Protein AF-A0A537UQ82-F1 (afdb_monomer)

pLDDT: mean 96.11, std 3.49, range [71.0, 98.38]

Mean predicted aligned error: 3.1 Å

Sequence (73 aa):
MPYAAPLADMRLVLDAVGGLSGEAAELAGPVLEEAARFAASELDPLNQPGDRTGSVLENGIVRTPAGFREAYR

Radius of gyration: 16.97 Å; Cα contacts (8 Å, |Δi|>4): 45; chains: 1; bounding box: 38×25×39 Å

Foldseek 3Di:
DFDADPLVVVLVCCVVPVPDDDPRNVCVNVVVVVVRVLCRPQVRVCVVQQVVVDWDQDPNDIDGDPSPVVSVD

Secondary structure (DSSP, 8-state):
------HHHHHHHHHHHS---THHHHHHHHHHHHHHHHIIIIIHHHHHHHHHH--EEETTEEEPPTTHHHHH-

Nearest PDB structures (foldseek):
  6l4a-assembly1_M  TM=4.693E-01  e=9.413E+00  Homo sapiens
  8ph9-assembly1_J  TM=3.857E-01  e=8.234E+00  Escherichia coli

Solvent-accessible surface area (backbone atoms only — not comparable to full-atom values): 4442 Å² total; per-residue (Å²): 130,81,59,74,68,65,57,69,60,56,47,50,46,40,73,75,70,56,77,60,57,71,70,58,47,69,46,49,62,61,53,50,52,53,50,36,48,45,44,36,69,57,47,43,74,40,48,66,60,32,66,76,64,40,69,47,79,52,98,91,42,80,44,71,33,83,62,56,70,67,71,69,109

Structure (mmCIF, N/CA/C/O backbone):
data_AF-A0A537UQ82-F1
#
_entry.id   AF-A0A537UQ82-F1
#
loop_
_atom_site.group_PDB
_atom_site.id
_atom_site.type_symbol
_atom_site.label_atom_id
_atom_site.label_alt_id
_atom_site.label_comp_id
_atom_site.label_asym_id
_atom_site.label_entity_id
_atom_site.label_seq_id
_atom_site.pdbx_PDB_ins_code
_atom_site.Cartn_x
_atom_site.Cartn_y
_atom_site.Cartn_z
_atom_site.occupancy
_atom_site.B_iso_or_equiv
_atom_site.auth_seq_id
_atom_site.auth_comp_id
_atom_site.auth_asym_id
_atom_site.auth_atom_id
_atom_site.pdbx_PDB_model_num
ATOM 1 N N . MET A 1 1 ? 2.794 -12.969 7.430 1.00 71.00 1 MET A N 1
ATOM 2 C CA . MET A 1 1 ? 3.884 -12.434 6.589 1.00 71.00 1 MET A CA 1
ATOM 3 C C . MET A 1 1 ? 3.514 -11.000 6.286 1.00 71.00 1 MET A C 1
ATOM 5 O O . MET A 1 1 ? 2.335 -10.808 6.009 1.00 71.00 1 MET A O 1
ATOM 9 N N . PRO A 1 2 ? 4.439 -10.037 6.409 1.00 88.06 2 PRO A N 1
ATOM 10 C CA . PRO A 1 2 ? 4.147 -8.662 6.030 1.00 88.06 2 PRO A CA 1
ATOM 11 C C . PRO A 1 2 ? 3.820 -8.590 4.534 1.00 88.06 2 PRO A C 1
ATOM 13 O O . PRO A 1 2 ? 4.344 -9.393 3.753 1.00 88.06 2 PRO A O 1
ATOM 16 N N . TYR A 1 3 ? 2.952 -7.664 4.139 1.00 97.19 3 TYR A N 1
ATOM 17 C CA . TYR A 1 3 ? 2.665 -7.399 2.732 1.00 97.19 3 TYR A CA 1
ATOM 18 C C . TYR A 1 3 ? 3.955 -7.055 1.974 1.00 97.19 3 TYR A C 1
ATOM 20 O O . TYR A 1 3 ? 4.757 -6.232 2.414 1.00 97.19 3 TYR A O 1
ATOM 28 N N . ALA A 1 4 ? 4.137 -7.682 0.812 1.00 97.62 4 ALA A N 1
ATOM 29 C CA . ALA A 1 4 ? 5.250 -7.428 -0.089 1.00 97.62 4 ALA A CA 1
ATOM 30 C C . ALA A 1 4 ? 4.696 -7.065 -1.468 1.00 97.62 4 ALA A C 1
ATOM 32 O O . ALA A 1 4 ? 4.095 -7.903 -2.143 1.00 97.62 4 ALA A O 1
ATOM 33 N N . ALA A 1 5 ? 4.890 -5.812 -1.882 1.00 98.06 5 ALA A N 1
ATOM 34 C CA . ALA A 1 5 ? 4.472 -5.366 -3.205 1.00 98.06 5 ALA A CA 1
ATOM 35 C C . ALA A 1 5 ? 5.299 -6.078 -4.299 1.00 98.06 5 ALA A C 1
ATOM 37 O O . ALA A 1 5 ? 6.528 -6.148 -4.180 1.00 98.06 5 ALA A O 1
ATOM 38 N N . PRO A 1 6 ? 4.673 -6.568 -5.387 1.00 97.94 6 PRO A N 1
ATOM 39 C CA . PRO A 1 6 ? 5.363 -7.269 -6.471 1.00 97.94 6 PRO A CA 1
ATOM 40 C C . PRO A 1 6 ? 6.063 -6.281 -7.422 1.00 97.94 6 PRO A C 1
ATOM 42 O O . PRO A 1 6 ? 5.703 -6.137 -8.589 1.00 97.94 6 PRO A O 1
ATOM 45 N N . LEU A 1 7 ? 7.079 -5.574 -6.917 1.00 97.62 7 LEU A N 1
ATOM 46 C CA . LEU A 1 7 ? 7.771 -4.501 -7.642 1.00 97.62 7 LEU A CA 1
ATOM 47 C C . LEU A 1 7 ? 8.390 -4.955 -8.966 1.00 97.62 7 LEU A C 1
ATOM 49 O O . LEU A 1 7 ? 8.396 -4.188 -9.924 1.00 97.62 7 LEU A O 1
ATOM 53 N N . ALA A 1 8 ? 8.904 -6.186 -9.027 1.00 97.19 8 ALA A N 1
ATOM 54 C CA . ALA A 1 8 ? 9.499 -6.730 -10.245 1.00 97.19 8 ALA A CA 1
ATOM 55 C C . ALA A 1 8 ? 8.468 -6.826 -11.380 1.00 97.19 8 ALA A C 1
ATOM 57 O O . ALA A 1 8 ? 8.728 -6.357 -12.486 1.00 97.19 8 ALA A O 1
ATOM 58 N N . ASP A 1 9 ? 7.280 -7.352 -11.081 1.00 98.06 9 ASP A N 1
ATOM 59 C CA . ASP A 1 9 ? 6.206 -7.492 -12.064 1.00 98.06 9 ASP A CA 1
ATOM 60 C C . ASP A 1 9 ? 5.620 -6.130 -12.447 1.00 98.06 9 ASP A C 1
ATOM 62 O O . ASP A 1 9 ? 5.374 -5.863 -13.621 1.00 98.06 9 ASP A O 1
ATOM 66 N N . MET A 1 10 ? 5.447 -5.229 -11.473 1.00 97.19 10 MET A N 1
ATOM 67 C CA . MET A 1 10 ? 4.979 -3.864 -11.736 1.00 97.19 10 MET A CA 1
ATOM 68 C C . MET A 1 10 ? 5.934 -3.111 -12.671 1.00 97.19 10 MET A C 1
ATOM 70 O O . MET A 1 10 ? 5.483 -2.485 -13.627 1.00 97.19 10 MET A O 1
ATOM 74 N N . ARG A 1 11 ? 7.250 -3.211 -12.440 1.00 94.94 11 ARG A N 1
ATOM 75 C CA . ARG A 1 11 ? 8.274 -2.614 -13.312 1.00 94.94 11 ARG A CA 1
ATOM 76 C C . ARG A 1 11 ? 8.265 -3.226 -14.699 1.00 94.94 11 ARG A C 1
ATOM 78 O O . ARG A 1 11 ? 8.218 -2.487 -15.673 1.00 94.94 11 ARG A O 1
ATOM 85 N N . LEU A 1 12 ? 8.210 -4.556 -14.784 1.00 95.31 12 LEU A N 1
ATOM 86 C CA . LEU A 1 12 ? 8.121 -5.255 -16.062 1.00 95.31 12 LEU A CA 1
ATOM 87 C C . LEU A 1 12 ? 6.956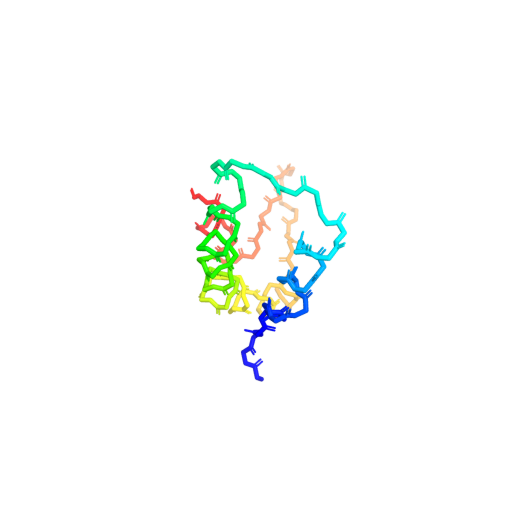 -4.727 -16.908 1.00 95.31 12 LEU A C 1
ATOM 89 O O . LEU A 1 12 ? 7.133 -4.459 -18.091 1.00 95.31 12 LEU A O 1
ATOM 93 N N . VAL A 1 13 ? 5.774 -4.556 -16.310 1.00 96.44 13 VAL A N 1
ATOM 94 C CA . VAL A 1 13 ? 4.598 -4.030 -17.015 1.00 96.44 13 VAL A CA 1
ATOM 95 C C . VAL A 1 13 ? 4.813 -2.577 -17.444 1.00 96.44 13 VAL A C 1
ATOM 97 O O . VAL A 1 13 ? 4.528 -2.233 -18.590 1.00 96.44 13 VAL A O 1
ATOM 100 N N . LEU A 1 14 ? 5.336 -1.717 -16.569 1.00 95.06 14 LEU A N 1
ATOM 101 C CA . LEU A 1 14 ? 5.574 -0.314 -16.920 1.00 95.06 14 LEU A CA 1
ATOM 102 C C . LEU A 1 14 ? 6.601 -0.159 -18.049 1.00 95.06 14 LEU A C 1
ATOM 104 O O . LEU A 1 14 ? 6.366 0.627 -18.967 1.00 95.06 14 LEU A O 1
ATOM 108 N N . ASP A 1 15 ? 7.666 -0.957 -18.028 1.00 91.88 15 ASP A N 1
ATOM 109 C CA . ASP A 1 15 ? 8.729 -0.922 -19.033 1.00 91.88 15 ASP A CA 1
ATOM 110 C C . ASP A 1 15 ? 8.277 -1.537 -20.366 1.00 91.88 15 ASP A C 1
ATOM 112 O O . ASP A 1 15 ? 8.584 -1.012 -21.436 1.00 91.88 15 ASP A O 1
ATOM 116 N N . ALA A 1 16 ? 7.530 -2.646 -20.325 1.00 94.56 16 ALA A N 1
ATOM 117 C CA . ALA A 1 16 ? 7.141 -3.385 -21.526 1.00 94.56 16 ALA A CA 1
ATOM 118 C C . ALA A 1 16 ? 5.905 -2.809 -22.231 1.00 94.56 16 ALA A C 1
ATOM 120 O O . ALA A 1 16 ? 5.801 -2.907 -23.454 1.00 94.56 16 ALA A O 1
ATOM 121 N N . VAL A 1 17 ? 4.945 -2.256 -21.480 1.00 95.31 17 VAL A N 1
ATOM 122 C CA . VAL A 1 17 ? 3.650 -1.806 -22.028 1.00 95.31 17 VAL A CA 1
ATOM 123 C C . VAL A 1 17 ? 3.184 -0.443 -21.516 1.00 95.31 17 VAL A C 1
ATOM 125 O O . VAL A 1 17 ? 2.252 0.121 -22.084 1.00 95.31 17 VAL A O 1
ATOM 128 N N . GLY A 1 18 ? 3.808 0.109 -20.471 1.00 91.06 18 GLY A N 1
ATOM 129 C CA . GLY A 1 18 ? 3.362 1.352 -19.833 1.00 91.06 18 GLY A CA 1
ATOM 130 C C . GLY A 1 18 ? 3.579 2.612 -20.671 1.00 91.06 18 GLY A C 1
ATOM 131 O O . GLY A 1 18 ? 2.923 3.621 -20.424 1.00 91.06 18 GLY A O 1
ATOM 132 N N . GLY A 1 19 ? 4.475 2.569 -21.665 1.00 93.75 19 GLY A N 1
ATOM 133 C CA . GLY A 1 19 ? 4.718 3.689 -22.582 1.00 93.75 19 GLY A CA 1
ATOM 134 C C . GLY A 1 19 ? 5.243 4.954 -21.893 1.00 93.75 19 GLY A C 1
ATOM 135 O O . GLY A 1 19 ? 5.067 6.057 -22.414 1.00 93.75 19 GLY A O 1
ATOM 136 N N . LEU A 1 20 ? 5.855 4.810 -20.712 1.00 93.94 20 LEU A N 1
ATOM 137 C CA . LEU A 1 20 ? 6.412 5.931 -19.964 1.00 93.94 20 LEU A CA 1
ATOM 138 C C . LEU A 1 20 ? 7.636 6.500 -20.690 1.00 93.94 20 LEU A C 1
ATOM 140 O O . LEU A 1 20 ? 8.443 5.769 -21.261 1.00 93.94 20 LEU A O 1
ATOM 144 N N . SER A 1 21 ? 7.780 7.822 -20.665 1.00 94.25 21 SER A N 1
ATOM 145 C CA . SER A 1 21 ? 8.916 8.526 -21.264 1.00 94.25 21 SER A CA 1
ATOM 146 C C . SER A 1 21 ? 9.247 9.793 -20.479 1.00 94.25 21 SER A C 1
ATOM 148 O O . SER A 1 21 ? 8.441 10.259 -19.668 1.00 94.25 21 SER A O 1
ATOM 150 N N . GLY A 1 22 ? 10.447 10.334 -20.703 1.00 94.81 22 GLY A N 1
ATOM 151 C CA . GLY A 1 22 ? 10.949 11.496 -19.968 1.00 94.81 22 GLY A CA 1
ATOM 152 C C . GLY A 1 22 ? 10.973 11.259 -18.455 1.00 94.81 22 GLY A C 1
ATOM 153 O O . GLY A 1 22 ? 11.205 10.142 -17.996 1.00 94.81 22 GLY A O 1
ATOM 154 N N . GLU A 1 23 ? 10.670 12.303 -17.688 1.00 95.44 23 GLU A N 1
ATOM 155 C CA . GLU A 1 23 ? 10.680 12.289 -16.216 1.00 95.44 23 GLU A CA 1
ATOM 156 C C . GLU A 1 23 ? 9.800 11.181 -15.615 1.00 95.44 23 GLU A C 1
ATOM 158 O O . GLU A 1 23 ? 10.136 10.606 -14.583 1.00 95.44 23 GLU A O 1
ATOM 163 N N . ALA A 1 24 ? 8.689 10.826 -16.269 1.00 93.69 24 ALA A N 1
ATOM 164 C CA . ALA A 1 24 ? 7.795 9.781 -15.776 1.00 93.69 24 ALA A CA 1
ATOM 165 C C . ALA A 1 24 ? 8.458 8.392 -15.770 1.00 93.69 24 ALA A C 1
ATOM 167 O O . ALA A 1 24 ? 8.227 7.614 -14.846 1.00 93.69 24 ALA A O 1
ATOM 168 N N . ALA A 1 25 ? 9.292 8.084 -16.770 1.00 93.81 25 ALA A N 1
ATOM 169 C CA . ALA A 1 25 ? 10.029 6.820 -16.819 1.00 93.81 25 ALA A CA 1
ATOM 170 C C . ALA A 1 25 ? 11.113 6.758 -15.731 1.00 93.81 25 ALA A C 1
ATOM 172 O O . ALA A 1 25 ? 11.315 5.716 -15.112 1.00 93.81 25 ALA A O 1
ATOM 173 N N . GLU A 1 26 ? 11.768 7.887 -15.454 1.00 94.31 26 GLU A N 1
ATOM 174 C CA . GLU A 1 26 ? 12.806 7.982 -14.423 1.00 94.31 26 GLU A CA 1
ATOM 175 C C . GLU A 1 26 ? 12.223 7.899 -13.004 1.00 94.31 26 GLU A C 1
ATOM 177 O O . GLU A 1 26 ? 12.803 7.263 -12.122 1.00 94.31 26 GLU A O 1
ATOM 182 N N . LEU A 1 27 ? 11.051 8.502 -12.778 1.00 96.25 27 LEU A N 1
ATOM 183 C CA . LEU A 1 27 ? 10.424 8.575 -11.456 1.00 96.25 27 LEU A CA 1
ATOM 184 C C . LEU A 1 27 ? 9.590 7.343 -11.088 1.00 96.25 27 LEU A C 1
ATOM 186 O O . LEU A 1 27 ? 9.382 7.094 -9.900 1.00 96.25 27 LEU A O 1
ATOM 190 N N . ALA A 1 28 ? 9.127 6.551 -12.058 1.00 95.81 28 ALA A N 1
ATOM 191 C CA . ALA A 1 28 ? 8.260 5.402 -11.790 1.00 95.81 28 ALA A CA 1
ATOM 192 C C . ALA A 1 28 ? 8.892 4.383 -10.826 1.00 95.81 28 ALA A C 1
ATOM 194 O O . ALA A 1 28 ? 8.234 3.910 -9.900 1.00 95.81 28 ALA A O 1
ATOM 195 N N . GLY A 1 29 ? 10.178 4.071 -11.006 1.00 95.62 29 GLY A N 1
ATOM 196 C CA . GLY A 1 29 ? 10.904 3.125 -10.156 1.00 95.62 29 GLY A CA 1
ATOM 197 C C . GLY A 1 29 ? 10.955 3.550 -8.680 1.00 95.62 29 GLY A C 1
ATOM 198 O O . GLY A 1 29 ? 10.504 2.766 -7.839 1.00 95.62 29 GLY A O 1
ATOM 199 N N . PRO A 1 30 ? 11.475 4.752 -8.364 1.00 97.56 30 PRO A N 1
ATOM 200 C CA . PRO A 1 30 ? 11.513 5.288 -7.002 1.00 97.56 30 PRO A CA 1
ATOM 201 C C . PRO A 1 30 ? 10.130 5.476 -6.366 1.00 97.56 30 PRO A C 1
ATOM 203 O O . PRO A 1 30 ? 9.942 5.158 -5.193 1.00 97.56 30 PRO A O 1
ATOM 206 N N . VAL A 1 31 ? 9.140 5.946 -7.134 1.00 97.56 31 VAL A N 1
ATOM 207 C CA . VAL A 1 31 ? 7.768 6.120 -6.627 1.00 97.56 31 VAL A CA 1
ATOM 208 C C . VAL A 1 31 ? 7.170 4.779 -6.205 1.00 97.56 31 VAL A C 1
ATOM 210 O O . VAL A 1 31 ? 6.564 4.688 -5.138 1.00 97.56 31 VAL A O 1
ATOM 213 N N . LEU A 1 32 ? 7.366 3.725 -7.002 1.00 98.00 32 LEU A N 1
ATOM 214 C CA . LEU A 1 32 ? 6.901 2.387 -6.644 1.00 98.00 32 LEU A CA 1
ATOM 215 C C . LEU A 1 32 ? 7.599 1.841 -5.389 1.00 98.00 32 LEU A C 1
ATOM 217 O O . LEU A 1 32 ? 6.942 1.199 -4.573 1.00 98.00 32 LEU A O 1
ATOM 221 N N . GLU A 1 33 ? 8.898 2.093 -5.209 1.00 98.19 33 GLU A N 1
ATOM 222 C CA . GLU A 1 33 ? 9.636 1.653 -4.014 1.00 98.19 33 GLU A CA 1
ATOM 223 C C . GLU A 1 33 ? 9.099 2.296 -2.735 1.00 98.19 33 GLU A C 1
ATOM 225 O O . GLU A 1 33 ? 8.837 1.592 -1.757 1.00 98.19 33 G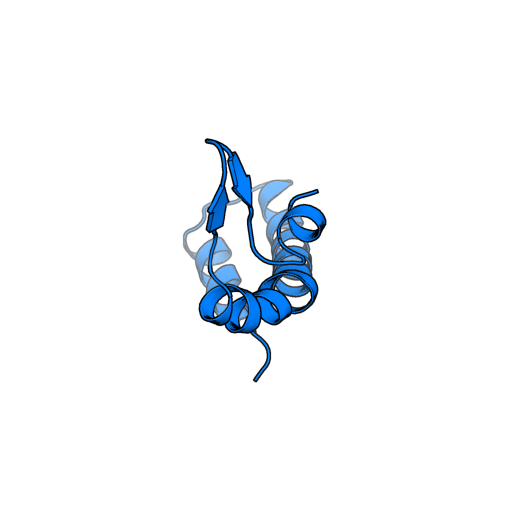LU A O 1
ATOM 230 N N . GLU A 1 34 ? 8.874 3.609 -2.743 1.00 98.38 34 GLU A N 1
ATOM 231 C CA . GLU A 1 34 ? 8.323 4.294 -1.573 1.00 98.38 34 GLU A CA 1
ATOM 232 C C . GLU A 1 34 ? 6.851 3.937 -1.336 1.00 98.38 34 GLU A C 1
ATOM 234 O O . GLU A 1 34 ? 6.446 3.733 -0.190 1.00 98.38 34 GLU A O 1
ATOM 239 N N . ALA A 1 35 ? 6.063 3.734 -2.395 1.00 98.25 35 ALA A N 1
ATOM 240 C CA . ALA A 1 35 ? 4.705 3.210 -2.263 1.00 98.25 35 ALA A CA 1
ATOM 241 C C . ALA A 1 35 ? 4.687 1.799 -1.646 1.00 98.25 35 ALA A C 1
ATOM 243 O O . ALA A 1 35 ? 3.851 1.504 -0.7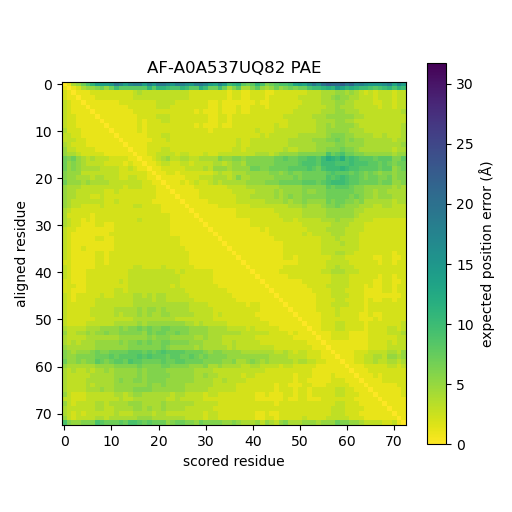91 1.00 98.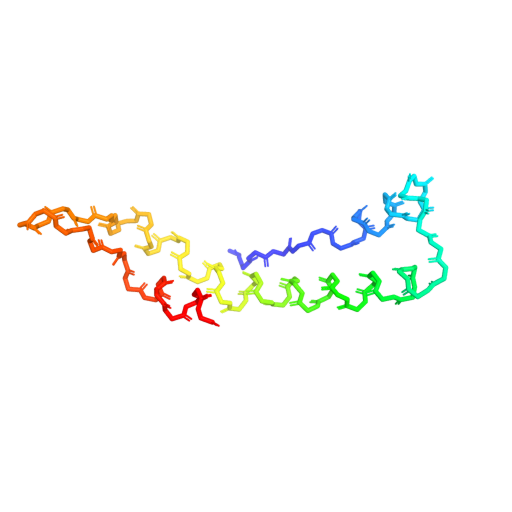25 35 ALA A O 1
ATOM 244 N N . ALA A 1 36 ? 5.623 0.927 -2.035 1.00 98.25 36 ALA A N 1
ATOM 245 C CA . ALA A 1 36 ? 5.764 -0.405 -1.455 1.00 98.25 36 ALA A CA 1
ATOM 246 C C . ALA A 1 36 ? 6.168 -0.346 0.022 1.00 98.25 36 ALA A C 1
ATOM 248 O O . ALA A 1 36 ? 5.608 -1.086 0.834 1.00 98.25 36 ALA A O 1
ATOM 249 N N . ARG A 1 37 ? 7.097 0.551 0.379 1.00 97.75 37 ARG A N 1
ATOM 250 C CA . ARG A 1 37 ? 7.485 0.792 1.773 1.00 97.75 37 ARG A CA 1
ATOM 251 C C . ARG A 1 37 ? 6.278 1.228 2.598 1.00 97.75 37 ARG A C 1
ATOM 253 O O . ARG A 1 37 ? 6.003 0.598 3.612 1.00 97.75 37 ARG A O 1
ATOM 260 N N . PHE A 1 38 ? 5.539 2.235 2.134 1.00 97.62 38 PHE A N 1
ATOM 261 C CA . PHE A 1 38 ? 4.347 2.747 2.809 1.00 97.62 38 PHE A CA 1
ATOM 262 C C . PHE A 1 38 ? 3.268 1.669 2.974 1.00 97.62 38 PHE A C 1
ATOM 264 O O . PHE A 1 38 ? 2.708 1.500 4.056 1.00 97.62 38 PHE A O 1
ATOM 271 N N . ALA A 1 39 ? 3.011 0.875 1.931 1.00 98.00 39 ALA A N 1
ATOM 272 C CA . ALA A 1 39 ? 2.049 -0.218 2.010 1.00 98.00 39 ALA A CA 1
ATOM 273 C C . ALA A 1 39 ? 2.442 -1.268 3.065 1.00 98.00 39 ALA A C 1
ATOM 275 O O . ALA A 1 39 ? 1.578 -1.760 3.787 1.00 98.00 39 ALA A O 1
ATOM 276 N N . ALA A 1 40 ? 3.731 -1.591 3.185 1.00 97.56 40 ALA A N 1
ATOM 277 C CA . ALA A 1 40 ? 4.223 -2.555 4.165 1.00 97.56 40 ALA A CA 1
ATOM 278 C C . ALA A 1 40 ? 4.323 -1.986 5.594 1.00 97.56 40 ALA A C 1
ATOM 280 O O . ALA A 1 40 ? 4.108 -2.730 6.550 1.00 97.56 40 ALA A O 1
ATOM 281 N N . SER A 1 41 ? 4.668 -0.703 5.763 1.00 96.69 41 SER A N 1
ATOM 282 C CA . SER A 1 41 ? 4.909 -0.102 7.084 1.00 96.69 41 SER A CA 1
ATOM 283 C C . SER A 1 41 ? 3.680 0.552 7.705 1.00 96.69 41 SER A C 1
ATOM 285 O O . SER A 1 41 ? 3.526 0.479 8.919 1.00 96.69 41 SER A O 1
ATOM 287 N N . GLU A 1 42 ? 2.808 1.159 6.898 1.00 97.25 42 GLU A N 1
ATOM 288 C CA . GLU A 1 42 ? 1.642 1.904 7.384 1.00 97.25 42 GLU A CA 1
ATOM 289 C C . GLU A 1 42 ? 0.337 1.134 7.162 1.00 97.25 42 GLU A C 1
ATOM 291 O O . GLU A 1 42 ? -0.489 1.044 8.067 1.00 97.25 42 GLU A O 1
ATOM 296 N N . LEU A 1 43 ? 0.137 0.545 5.976 1.00 97.56 43 LEU A N 1
ATOM 297 C CA . LEU A 1 43 ? -1.158 -0.053 5.617 1.00 97.56 43 LEU A CA 1
ATOM 298 C C . LEU A 1 43 ? -1.321 -1.495 6.113 1.00 97.56 43 LEU A C 1
ATOM 300 O O . LEU A 1 43 ? -2.341 -1.830 6.718 1.00 97.56 43 LEU A O 1
ATOM 304 N N . ASP A 1 44 ? -0.333 -2.358 5.879 1.00 98.12 44 ASP A N 1
ATOM 305 C CA . ASP A 1 44 ? -0.397 -3.775 6.260 1.00 98.12 44 ASP A CA 1
ATOM 306 C C . ASP A 1 44 ? -0.634 -4.003 7.767 1.00 98.12 44 ASP A C 1
ATOM 308 O O . ASP A 1 44 ? -1.497 -4.820 8.111 1.00 98.12 44 ASP A O 1
ATOM 312 N N . PRO A 1 45 ? -0.002 -3.245 8.691 1.00 97.38 45 PRO A N 1
ATOM 313 C CA . PRO A 1 45 ? -0.273 -3.396 10.120 1.00 97.38 45 PRO A CA 1
ATOM 314 C C . PRO A 1 45 ? -1.721 -3.084 10.516 1.00 97.38 45 PRO A C 1
ATOM 316 O O . PRO A 1 45 ? -2.204 -3.608 11.521 1.00 97.38 45 PRO A O 1
ATOM 319 N N . LEU A 1 46 ? -2.427 -2.257 9.738 1.00 97.75 46 LEU A N 1
ATOM 320 C CA . LEU A 1 46 ? -3.817 -1.881 10.000 1.00 97.75 46 LEU A CA 1
ATOM 321 C C . LEU A 1 46 ? -4.828 -2.878 9.433 1.00 97.75 46 LEU A C 1
ATOM 323 O O . LEU A 1 46 ? -5.982 -2.874 9.862 1.00 97.75 46 LEU A O 1
ATOM 327 N N . ASN A 1 47 ? -4.414 -3.750 8.514 1.00 97.12 47 ASN A N 1
ATOM 328 C CA . ASN A 1 47 ? -5.318 -4.610 7.759 1.00 97.12 47 ASN A CA 1
ATOM 329 C C . ASN A 1 47 ? -6.106 -5.577 8.666 1.00 97.12 47 ASN A C 1
ATOM 331 O O . ASN A 1 47 ? -7.327 -5.483 8.783 1.00 97.12 47 ASN A O 1
ATOM 335 N N . GLN A 1 48 ? -5.415 -6.471 9.385 1.00 97.31 48 GLN A N 1
ATOM 336 C CA . GLN A 1 48 ? -6.084 -7.448 10.257 1.00 97.31 48 GLN A CA 1
ATOM 337 C C . GLN A 1 48 ? -6.795 -6.800 11.466 1.00 97.31 48 GLN A C 1
ATOM 339 O O . GLN A 1 48 ? -7.923 -7.202 11.768 1.00 97.31 48 GLN A O 1
ATOM 344 N N . PRO A 1 49 ? -6.196 -5.836 12.195 1.00 97.12 49 PRO A N 1
ATOM 345 C CA . PRO A 1 49 ? -6.896 -5.166 13.291 1.00 97.12 49 PRO A CA 1
ATOM 346 C C . PRO A 1 49 ? -8.124 -4.383 12.816 1.00 97.12 49 PRO A C 1
ATOM 348 O O . PRO A 1 49 ? -9.149 -4.393 13.501 1.00 97.12 49 PRO A O 1
ATOM 351 N N . GLY A 1 50 ? -8.038 -3.745 11.646 1.00 97.62 50 GLY A N 1
ATOM 352 C CA . GLY A 1 50 ? -9.140 -3.018 11.025 1.00 97.62 50 GLY A CA 1
ATOM 353 C C . GLY A 1 50 ? -10.318 -3.926 10.692 1.00 97.62 50 GLY A C 1
ATOM 354 O O . GLY A 1 50 ? -11.442 -3.614 11.079 1.00 97.62 50 GLY A O 1
ATOM 355 N N . ASP A 1 51 ? -10.049 -5.074 10.066 1.00 97.94 51 ASP A N 1
ATOM 356 C CA . ASP A 1 51 ? -11.056 -6.095 9.743 1.00 97.94 51 ASP A CA 1
ATOM 357 C C . ASP A 1 51 ? -11.772 -6.621 10.998 1.00 97.94 51 ASP A C 1
ATOM 359 O O . ASP A 1 51 ? -12.999 -6.639 11.070 1.00 97.94 51 ASP A O 1
ATOM 363 N N . ARG A 1 52 ? -11.008 -6.961 12.043 1.00 97.94 52 ARG A N 1
ATOM 364 C CA . ARG A 1 52 ? -11.564 -7.477 13.306 1.00 97.94 52 ARG A CA 1
ATOM 365 C C . ARG A 1 52 ? -12.397 -6.455 14.076 1.00 97.94 52 ARG A C 1
ATOM 367 O O . ARG A 1 52 ? -13.311 -6.846 14.796 1.00 97.94 52 ARG A O 1
ATOM 374 N N . THR A 1 53 ? -12.034 -5.176 13.990 1.00 97.50 53 THR A N 1
ATOM 375 C CA . THR A 1 53 ? -12.682 -4.104 14.761 1.00 97.50 53 THR A CA 1
ATOM 376 C C . THR A 1 53 ? -13.907 -3.555 14.034 1.00 97.50 53 THR A C 1
ATOM 378 O O . THR A 1 53 ? -14.934 -3.311 14.663 1.00 97.50 53 THR A O 1
ATOM 381 N N . GLY A 1 54 ? -13.811 -3.372 12.714 1.00 97.19 54 GLY A N 1
ATOM 382 C CA . GLY A 1 54 ? -14.851 -2.751 11.899 1.00 97.19 54 GLY A CA 1
ATOM 383 C C . GLY A 1 54 ? -15.063 -1.259 12.187 1.00 97.19 54 GLY A C 1
ATOM 384 O O . GLY A 1 54 ? -14.514 -0.679 13.124 1.00 97.19 54 GLY A O 1
ATOM 385 N N . SER A 1 55 ? -15.871 -0.613 11.344 1.00 97.81 55 SER A N 1
ATOM 386 C CA . SER A 1 55 ? -16.349 0.751 11.606 1.00 97.81 55 SER A CA 1
ATOM 387 C C . SER A 1 55 ? -17.644 0.720 12.415 1.00 97.81 55 SER A C 1
ATOM 389 O O . SER A 1 55 ? -18.470 -0.173 12.232 1.00 97.81 55 SER A O 1
ATOM 391 N N . VAL A 1 56 ? -17.857 1.733 13.255 1.00 97.56 56 VAL A N 1
ATOM 392 C CA . VAL A 1 56 ? -19.072 1.870 14.072 1.00 97.56 56 VAL A CA 1
ATOM 393 C C . VAL A 1 56 ? -19.805 3.154 13.697 1.00 97.56 56 VAL A C 1
ATOM 395 O O . VAL A 1 56 ? -19.189 4.213 13.579 1.00 97.56 56 VAL A O 1
ATOM 398 N N . LEU A 1 57 ? -21.123 3.068 13.513 1.00 97.88 57 LEU A N 1
ATOM 399 C CA . LEU A 1 57 ? -22.002 4.226 13.363 1.00 97.88 57 LEU A CA 1
ATOM 400 C C . LEU A 1 57 ? -22.593 4.599 14.728 1.00 97.88 57 LEU A C 1
ATOM 402 O O . LEU A 1 57 ? -23.366 3.833 15.296 1.00 97.88 57 LEU A O 1
ATOM 406 N N . GLU A 1 58 ? -22.281 5.794 15.224 1.00 97.06 58 GLU A N 1
ATOM 407 C CA . GLU A 1 58 ? -22.800 6.320 16.490 1.00 97.06 58 GLU A CA 1
ATOM 408 C C . GLU A 1 58 ? -23.312 7.746 16.294 1.00 97.06 58 GLU A C 1
ATOM 410 O O . GLU A 1 58 ? -22.574 8.617 15.835 1.00 97.06 58 GLU A O 1
ATOM 415 N N . ASN A 1 59 ? -24.573 8.010 16.655 1.00 96.69 59 ASN A N 1
ATOM 416 C CA . ASN A 1 59 ? -25.184 9.347 16.578 1.00 96.69 59 ASN A CA 1
ATOM 4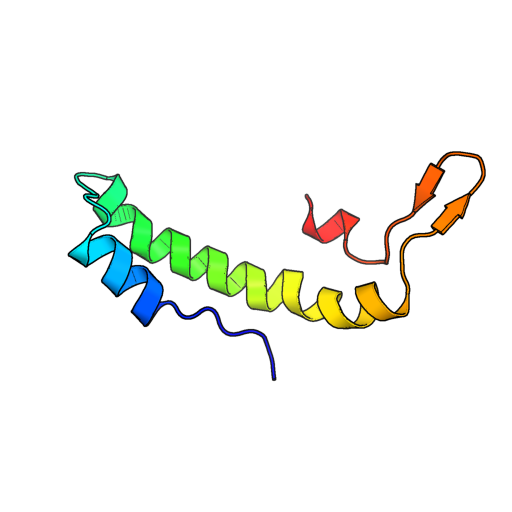17 C C . ASN A 1 59 ? -25.025 10.030 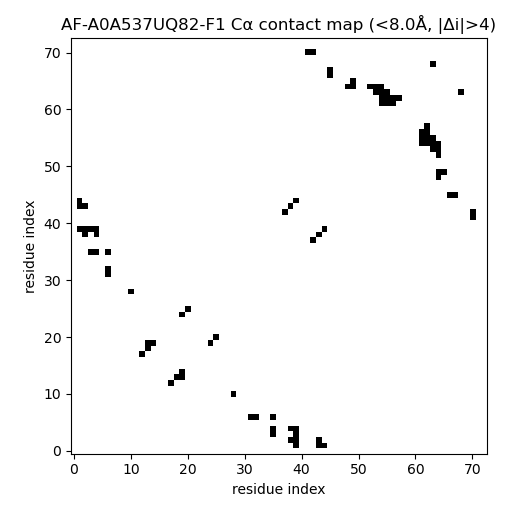15.201 1.00 96.69 59 ASN A C 1
ATOM 419 O O . ASN A 1 59 ? -24.801 11.235 15.117 1.00 96.69 59 ASN A O 1
ATOM 423 N N . GLY A 1 60 ? -25.106 9.252 14.115 1.00 97.81 60 GLY A N 1
ATOM 424 C CA . GLY A 1 60 ? -24.948 9.748 12.741 1.00 97.81 60 GLY A CA 1
ATOM 425 C C . GLY A 1 60 ? -23.498 9.939 12.278 1.00 97.81 60 GLY A C 1
ATOM 426 O O . GLY A 1 60 ? -23.284 10.390 11.157 1.00 97.81 60 GLY A O 1
ATOM 427 N N . ILE A 1 61 ? -22.504 9.585 13.099 1.00 97.44 61 ILE A N 1
ATOM 428 C CA . ILE A 1 61 ? -21.077 9.704 12.779 1.00 97.44 61 ILE A CA 1
ATOM 429 C C . ILE A 1 61 ? -20.456 8.311 12.658 1.00 97.44 61 ILE A C 1
ATOM 431 O O . ILE A 1 61 ? -20.609 7.473 13.545 1.00 97.44 61 ILE A O 1
ATOM 435 N N . VAL A 1 62 ? -19.714 8.074 11.574 1.00 97.19 62 VAL A N 1
ATOM 436 C CA . VAL 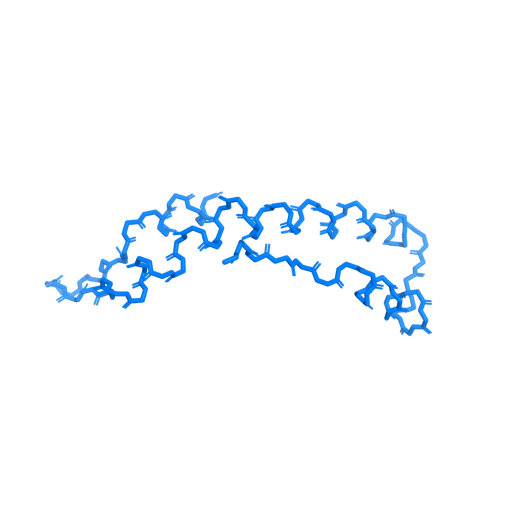A 1 62 ? -18.930 6.846 11.389 1.00 97.19 62 VAL A CA 1
ATOM 437 C C . VAL A 1 62 ? -17.551 7.010 12.027 1.00 97.19 62 VAL A C 1
ATOM 439 O O . VAL A 1 62 ? -16.811 7.943 11.706 1.00 97.19 62 VAL A O 1
ATOM 442 N N . ARG A 1 63 ? -17.194 6.088 12.921 1.00 96.56 63 ARG A N 1
ATOM 443 C CA . ARG A 1 63 ? -15.864 5.962 13.523 1.00 96.56 63 ARG A CA 1
ATOM 444 C C . ARG A 1 63 ? -15.134 4.786 12.881 1.00 96.56 63 ARG A C 1
ATOM 446 O O . ARG A 1 63 ? -15.614 3.657 12.946 1.00 96.56 63 ARG A O 1
ATOM 453 N N . THR A 1 64 ? -13.988 5.058 12.267 1.00 97.19 64 THR A N 1
ATOM 454 C CA . THR A 1 64 ? -13.107 4.038 11.682 1.00 97.19 64 THR A CA 1
ATOM 455 C C . THR A 1 64 ? -12.258 3.356 12.760 1.00 97.19 64 THR A C 1
ATOM 457 O O . THR A 1 64 ? -12.036 3.962 13.815 1.00 97.19 64 THR A O 1
ATOM 460 N N . PRO A 1 65 ? -11.725 2.147 12.497 1.00 97.56 65 PRO A N 1
ATOM 461 C CA . PRO A 1 65 ? -10.740 1.513 13.366 1.00 97.56 65 PRO A CA 1
ATOM 462 C C . PRO A 1 65 ? -9.540 2.420 13.666 1.00 97.56 65 PRO A C 1
ATOM 464 O O . PRO A 1 65 ? -9.212 3.329 12.895 1.00 97.56 65 PRO A O 1
ATOM 467 N N . ALA A 1 66 ? -8.875 2.155 14.790 1.00 97.12 66 ALA A N 1
ATOM 468 C CA . ALA A 1 66 ? -7.673 2.881 15.187 1.00 97.12 66 ALA A CA 1
ATOM 469 C C . ALA A 1 66 ? -6.585 2.813 14.097 1.00 97.12 66 ALA A C 1
ATOM 471 O O . ALA A 1 66 ? -6.438 1.790 13.430 1.00 97.12 66 ALA A O 1
ATOM 472 N N . GLY A 1 67 ? -5.833 3.902 13.916 1.00 96.75 67 GLY A N 1
ATOM 473 C CA . GLY A 1 67 ? -4.735 4.001 12.949 1.00 96.75 67 GLY A CA 1
ATOM 474 C C . GLY A 1 67 ? -5.152 4.443 11.543 1.00 96.75 67 GLY A C 1
ATOM 475 O O . GLY A 1 67 ? -4.357 5.061 10.842 1.00 96.75 67 GLY A O 1
ATOM 476 N N . PHE A 1 68 ? -6.404 4.214 11.124 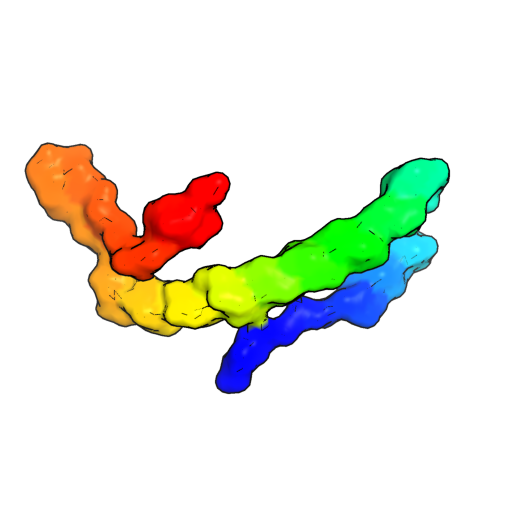1.00 97.12 68 PHE A N 1
ATOM 477 C CA . PHE A 1 68 ? -6.856 4.578 9.770 1.00 97.12 68 PHE A CA 1
ATOM 478 C C . PHE A 1 68 ? -6.859 6.089 9.518 1.00 97.12 68 PHE A C 1
ATOM 480 O O . PHE A 1 68 ? -6.613 6.530 8.399 1.00 97.12 68 PHE A O 1
ATOM 487 N N . ARG A 1 69 ? -7.143 6.903 10.543 1.00 95.75 69 ARG A N 1
ATOM 488 C CA . ARG A 1 69 ? -7.108 8.366 10.408 1.00 95.75 69 ARG A CA 1
ATOM 489 C C . A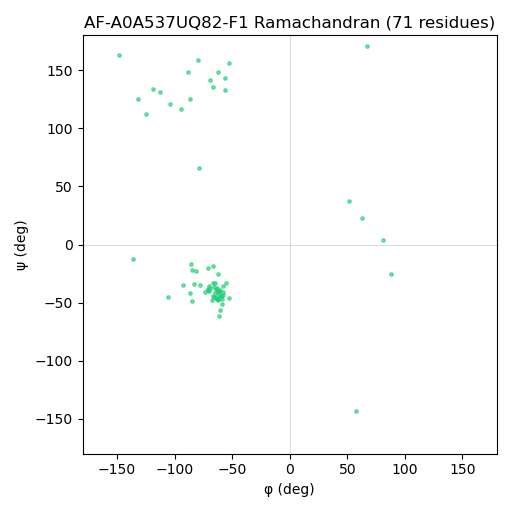RG A 1 69 ? -5.674 8.867 10.278 1.00 95.75 69 ARG A C 1
ATOM 491 O O . ARG A 1 69 ? -5.437 9.825 9.551 1.00 95.75 69 ARG A O 1
ATOM 498 N N . GLU A 1 70 ? -4.761 8.261 11.024 1.00 96.19 70 GLU A N 1
ATOM 499 C CA . GLU A 1 70 ? -3.343 8.594 11.033 1.00 96.19 70 GLU A CA 1
ATOM 500 C C . GLU A 1 70 ? -2.699 8.222 9.697 1.00 96.19 70 GLU A C 1
ATOM 502 O O . GLU A 1 70 ? -2.083 9.086 9.090 1.00 96.19 70 GLU A O 1
ATOM 507 N N . ALA A 1 71 ? -2.943 7.008 9.193 1.00 96.06 71 ALA A N 1
ATOM 508 C CA . ALA A 1 71 ? -2.422 6.544 7.904 1.00 96.06 71 ALA A CA 1
ATOM 509 C C . ALA A 1 71 ? -3.001 7.285 6.683 1.00 96.06 71 ALA A C 1
ATOM 511 O O . ALA A 1 71 ? -2.437 7.211 5.597 1.00 96.06 71 ALA A O 1
ATOM 512 N N . TYR A 1 72 ? -4.138 7.974 6.829 1.00 95.75 72 TYR A N 1
ATOM 513 C CA . TYR A 1 72 ? -4.738 8.763 5.747 1.00 95.75 72 TYR A CA 1
ATOM 514 C C . TYR A 1 72 ? -4.101 10.151 5.568 1.00 95.75 72 TYR A C 1
ATOM 516 O O . TYR A 1 72 ? -4.270 10.766 4.516 1.00 95.75 72 TYR A O 1
ATOM 524 N N . ARG A 1 73 ? -3.457 10.686 6.608 1.00 92.81 73 ARG A N 1
ATOM 525 C CA . ARG A 1 73 ? -2.856 12.027 6.577 1.00 92.81 73 ARG A CA 1
ATOM 526 C C . ARG A 1 73 ? -1.526 12.031 5.845 1.00 92.81 73 ARG A C 1
ATOM 528 O O . ARG A 1 73 ? -1.273 13.064 5.190 1.00 92.81 73 ARG A O 1
#